Protein AF-A0AAW3EFW6-F1 (afdb_monomer_lite)

Radius of gyration: 14.52 Å; chains: 1; bounding box: 32×14×41 Å

Organism: NCBI:txid55208

pLDDT: mean 85.29, std 7.62, range [59.34, 94.75]

Structure (mmCIF, N/CA/C/O backbone):
data_AF-A0AAW3EFW6-F1
#
_entry.id   AF-A0AAW3EFW6-F1
#
loop_
_atom_site.group_PDB
_atom_site.id
_atom_site.type_symbol
_atom_site.label_atom_id
_atom_site.label_alt_id
_atom_site.label_comp_id
_atom_site.label_asym_id
_atom_site.label_entity_id
_atom_site.label_seq_id
_atom_site.pdbx_PDB_ins_code
_atom_site.Cartn_x
_atom_site.Cartn_y
_atom_site.Cartn_z
_atom_site.occupancy
_atom_site.B_iso_or_equiv
_atom_site.auth_seq_id
_atom_site.auth_comp_id
_atom_site.auth_asym_id
_atom_site.auth_atom_id
_atom_site.pdbx_PDB_model_num
ATOM 1 N N . MET A 1 1 ? 17.132 -7.385 -23.250 1.00 63.97 1 MET A N 1
ATOM 2 C CA . MET A 1 1 ? 16.195 -8.280 -22.525 1.00 63.97 1 MET A CA 1
ATOM 3 C C . MET A 1 1 ? 16.380 -8.261 -21.007 1.00 63.97 1 MET A C 1
ATOM 5 O O . MET A 1 1 ? 15.370 -8.236 -20.324 1.00 63.97 1 MET A O 1
ATOM 9 N N . ALA A 1 2 ? 17.605 -8.246 -20.459 1.00 77.75 2 ALA A N 1
ATOM 10 C CA . ALA A 1 2 ? 17.815 -8.257 -19.001 1.00 77.75 2 ALA A CA 1
ATOM 11 C C . ALA A 1 2 ? 17.207 -7.042 -18.263 1.00 77.75 2 ALA A C 1
ATOM 13 O O . ALA A 1 2 ? 16.517 -7.225 -17.268 1.00 77.75 2 ALA A O 1
ATOM 14 N N . MET A 1 3 ? 17.388 -5.830 -18.797 1.00 80.94 3 MET A N 1
ATOM 15 C CA . MET A 1 3 ? 16.833 -4.590 -18.229 1.00 80.94 3 MET A CA 1
ATOM 16 C C . MET A 1 3 ? 15.295 -4.572 -18.231 1.00 80.94 3 MET A C 1
ATOM 18 O O . MET A 1 3 ? 14.681 -4.311 -17.207 1.00 80.94 3 MET A O 1
ATOM 22 N N . LEU A 1 4 ? 14.666 -4.984 -19.340 1.00 83.88 4 LEU A N 1
ATOM 23 C CA . LEU A 1 4 ? 13.206 -5.124 -19.422 1.00 83.88 4 LEU A CA 1
ATOM 24 C C . LEU A 1 4 ? 12.661 -6.097 -18.364 1.00 83.88 4 LEU A C 1
ATOM 26 O O . LEU A 1 4 ? 11.653 -5.814 -17.728 1.00 83.88 4 LEU A O 1
ATOM 30 N N . LYS A 1 5 ? 13.342 -7.231 -18.148 1.00 86.69 5 LYS A N 1
ATOM 31 C CA . LYS A 1 5 ? 12.960 -8.193 -17.106 1.00 86.69 5 LYS A CA 1
ATOM 32 C C . LYS A 1 5 ? 13.112 -7.601 -15.699 1.00 86.69 5 LYS A C 1
ATOM 34 O O . LYS A 1 5 ? 12.251 -7.838 -14.863 1.00 86.69 5 LYS A O 1
ATOM 39 N N . LYS A 1 6 ? 14.168 -6.815 -15.455 1.00 87.38 6 LYS A N 1
ATOM 40 C CA . LYS A 1 6 ? 14.367 -6.085 -14.193 1.00 87.38 6 LYS A CA 1
ATOM 41 C C . LYS A 1 6 ? 13.203 -5.112 -13.940 1.00 87.38 6 LYS A C 1
ATOM 43 O O . LYS A 1 6 ? 12.628 -5.145 -12.862 1.00 87.38 6 LYS A O 1
ATOM 48 N N . HIS A 1 7 ? 12.797 -4.321 -14.935 1.00 89.31 7 HIS A N 1
ATOM 49 C CA . HIS A 1 7 ? 11.690 -3.364 -14.774 1.00 89.31 7 HIS A CA 1
ATOM 50 C C . HIS A 1 7 ? 10.343 -4.043 -14.540 1.00 89.31 7 HIS A C 1
ATOM 52 O O . HIS A 1 7 ? 9.561 -3.563 -13.730 1.00 89.31 7 HIS A O 1
ATOM 58 N N . ILE A 1 8 ? 10.073 -5.161 -15.221 1.00 90.06 8 ILE A N 1
ATOM 59 C CA . ILE A 1 8 ? 8.845 -5.935 -14.988 1.00 90.06 8 ILE A CA 1
ATOM 60 C C . ILE A 1 8 ? 8.799 -6.430 -13.538 1.00 90.06 8 ILE A C 1
ATOM 62 O O . ILE A 1 8 ? 7.774 -6.274 -12.888 1.00 90.06 8 ILE A O 1
ATOM 66 N N . ASN A 1 9 ? 9.913 -6.948 -13.012 1.00 91.44 9 ASN A N 1
ATOM 67 C CA . ASN A 1 9 ? 9.971 -7.404 -11.624 1.00 91.44 9 ASN A CA 1
ATOM 68 C C . ASN A 1 9 ? 9.697 -6.264 -10.627 1.00 91.44 9 ASN A C 1
ATOM 70 O O . ASN A 1 9 ? 8.846 -6.420 -9.760 1.00 91.44 9 ASN A O 1
ATOM 74 N N . HIS A 1 10 ? 10.355 -5.110 -10.782 1.00 92.12 10 HIS A N 1
ATOM 75 C CA . HIS A 1 10 ? 10.116 -3.950 -9.912 1.00 92.12 10 HIS A CA 1
ATOM 76 C C . HIS A 1 10 ? 8.669 -3.439 -10.018 1.00 92.12 10 HIS A C 1
ATOM 78 O O . HIS A 1 10 ? 8.034 -3.125 -9.015 1.00 92.12 10 HIS A O 1
ATOM 84 N N . ALA A 1 11 ? 8.089 -3.427 -11.223 1.00 90.81 11 ALA A N 1
ATOM 85 C CA . ALA A 1 11 ? 6.686 -3.065 -11.408 1.00 90.81 11 ALA A CA 1
ATOM 86 C C . ALA A 1 11 ? 5.723 -4.044 -10.702 1.00 90.81 11 ALA A C 1
ATOM 88 O O . ALA A 1 11 ? 4.747 -3.604 -10.089 1.00 90.81 11 ALA A O 1
ATOM 89 N N . ASP A 1 12 ? 5.999 -5.350 -10.750 1.00 93.44 12 ASP A N 1
ATOM 90 C CA . ASP A 1 12 ? 5.207 -6.378 -10.061 1.00 93.44 12 ASP A CA 1
ATOM 91 C C . ASP A 1 12 ? 5.331 -6.272 -8.529 1.00 93.44 12 ASP A C 1
ATOM 93 O O . ASP A 1 12 ? 4.337 -6.420 -7.805 1.00 93.44 12 ASP A O 1
ATOM 97 N N . GLU A 1 13 ? 6.527 -5.968 -8.020 1.00 93.12 13 GLU A N 1
ATOM 98 C CA . GLU A 1 13 ? 6.776 -5.737 -6.593 1.00 93.12 13 GLU A CA 1
ATOM 99 C C . GLU A 1 13 ? 6.040 -4.484 -6.098 1.00 93.12 13 GLU A C 1
ATOM 101 O O . GLU A 1 13 ? 5.294 -4.562 -5.114 1.00 93.12 13 GLU A O 1
ATOM 106 N N . ALA A 1 14 ? 6.129 -3.368 -6.830 1.00 92.56 14 ALA A N 1
ATOM 107 C CA . ALA A 1 14 ? 5.376 -2.149 -6.540 1.00 92.56 14 ALA A CA 1
ATOM 108 C C . ALA A 1 14 ? 3.863 -2.402 -6.510 1.00 92.56 14 ALA A C 1
ATOM 110 O O . ALA A 1 14 ? 3.166 -2.011 -5.569 1.00 92.56 14 ALA A O 1
ATOM 111 N N . HIS A 1 15 ? 3.343 -3.100 -7.524 1.00 93.00 15 HIS A N 1
ATOM 112 C CA . HIS A 1 15 ? 1.926 -3.436 -7.607 1.00 93.00 15 HIS A CA 1
ATOM 113 C C . HIS A 1 15 ? 1.476 -4.291 -6.415 1.00 93.00 15 HIS A C 1
ATOM 115 O O . HIS A 1 15 ? 0.422 -4.029 -5.831 1.00 93.00 15 HIS A O 1
ATOM 121 N N . THR A 1 16 ? 2.290 -5.265 -6.004 1.00 94.75 16 THR A N 1
ATOM 122 C CA . THR A 1 16 ? 2.008 -6.116 -4.840 1.00 94.75 16 THR A CA 1
ATOM 123 C C . THR A 1 16 ? 1.902 -5.294 -3.555 1.00 94.75 16 THR A C 1
ATOM 125 O O . THR A 1 16 ? 0.932 -5.443 -2.807 1.00 94.75 16 THR A O 1
ATOM 128 N N . GLN A 1 17 ? 2.849 -4.381 -3.315 1.00 92.19 17 GLN A N 1
ATOM 129 C CA . GLN A 1 17 ? 2.821 -3.501 -2.142 1.00 92.19 17 GLN A CA 1
ATOM 130 C C . GLN A 1 17 ? 1.574 -2.600 -2.141 1.00 92.19 17 GLN A C 1
ATOM 132 O O . GLN A 1 17 ? 0.888 -2.511 -1.124 1.00 92.19 17 GLN A O 1
ATOM 137 N N . ILE A 1 18 ? 1.211 -2.008 -3.286 1.00 91.25 18 ILE A N 1
ATOM 138 C CA . ILE A 1 18 ? 0.011 -1.161 -3.424 1.00 91.25 18 ILE A CA 1
ATOM 139 C C . ILE A 1 18 ? -1.271 -1.954 -3.136 1.00 91.25 18 ILE A C 1
ATOM 141 O O . ILE A 1 18 ? -2.173 -1.463 -2.450 1.00 91.25 18 ILE A O 1
ATOM 145 N N . VAL A 1 19 ? -1.376 -3.187 -3.641 1.00 91.81 19 VAL A N 1
ATOM 146 C CA . VAL A 1 19 ? -2.533 -4.059 -3.385 1.00 91.81 19 VAL A CA 1
ATOM 147 C C . VAL A 1 19 ? -2.659 -4.376 -1.895 1.00 91.81 19 VAL A C 1
ATOM 149 O O . VAL A 1 19 ? -3.767 -4.292 -1.357 1.00 91.81 19 VAL A O 1
ATOM 152 N N . HIS A 1 20 ? -1.551 -4.682 -1.215 1.00 89.56 20 HIS A N 1
ATOM 153 C CA . HIS A 1 20 ? -1.550 -4.925 0.228 1.00 89.56 20 HIS A CA 1
ATOM 154 C C . HIS A 1 20 ? -1.936 -3.674 1.026 1.00 89.56 20 HIS A C 1
ATOM 156 O O . HIS A 1 20 ? -2.820 -3.757 1.881 1.00 89.56 20 HIS A O 1
ATOM 162 N N . ALA A 1 21 ? -1.375 -2.509 0.694 1.00 90.44 21 ALA A N 1
ATOM 163 C CA . ALA A 1 21 ? -1.728 -1.246 1.342 1.00 90.44 21 ALA A CA 1
ATOM 164 C C . ALA A 1 21 ? -3.235 -0.956 1.207 1.00 90.44 21 ALA A C 1
ATOM 166 O O . ALA A 1 21 ? -3.908 -0.637 2.187 1.00 90.44 21 ALA A O 1
ATOM 167 N N . LYS A 1 22 ? -3.810 -1.162 0.014 1.00 85.62 22 LYS A N 1
ATOM 168 C CA . LYS A 1 22 ? -5.251 -0.985 -0.228 1.00 85.62 22 LYS A CA 1
ATOM 169 C 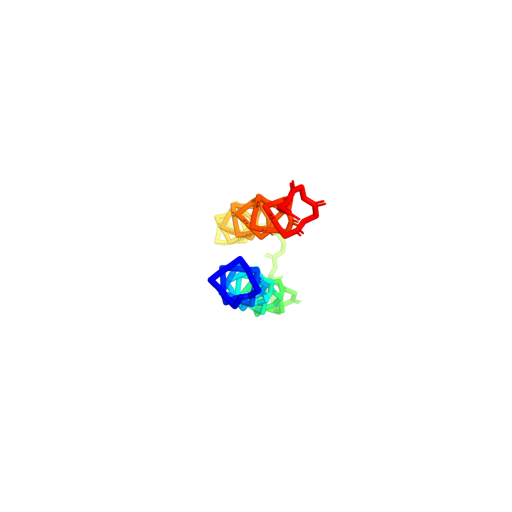C . LYS A 1 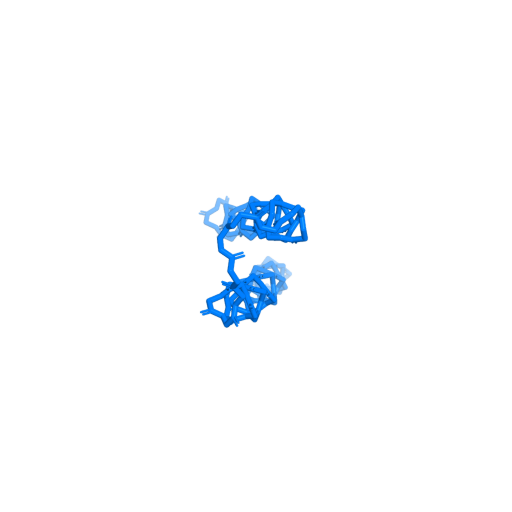22 ? -6.114 -1.927 0.618 1.00 85.62 22 LYS A C 1
ATOM 171 O O . LYS A 1 22 ? -7.172 -1.515 1.099 1.00 85.62 22 LYS A O 1
ATOM 176 N N . ALA A 1 23 ? -5.687 -3.176 0.808 1.00 86.81 23 ALA A N 1
ATOM 177 C CA . ALA A 1 23 ? -6.398 -4.124 1.664 1.00 86.81 23 ALA A CA 1
ATOM 178 C C . ALA A 1 23 ? -6.406 -3.660 3.130 1.00 86.81 23 ALA A C 1
ATOM 180 O O . ALA A 1 23 ? -7.458 -3.686 3.767 1.00 86.81 23 ALA A O 1
ATOM 181 N N . ILE A 1 24 ? -5.275 -3.160 3.635 1.00 86.69 24 ILE A N 1
ATOM 182 C CA . ILE A 1 24 ? -5.174 -2.637 5.004 1.00 86.69 24 ILE A CA 1
ATOM 183 C C . ILE A 1 24 ? -6.017 -1.368 5.175 1.00 86.69 24 ILE A C 1
ATOM 185 O O . ILE A 1 24 ? -6.781 -1.283 6.131 1.00 86.69 24 ILE A O 1
ATOM 189 N N . ILE A 1 25 ? -5.980 -0.427 4.224 1.00 86.12 25 ILE A N 1
ATOM 190 C CA . ILE A 1 25 ? -6.851 0.765 4.237 1.00 86.12 25 ILE A CA 1
ATOM 191 C C . ILE A 1 25 ? -8.331 0.363 4.281 1.00 86.12 25 ILE A C 1
ATOM 193 O O . ILE A 1 25 ? -9.113 0.942 5.030 1.00 86.12 25 ILE A O 1
ATOM 197 N N . THR A 1 26 ? -8.719 -0.654 3.507 1.00 82.12 26 THR A N 1
ATOM 198 C CA . THR A 1 26 ? -10.099 -1.164 3.502 1.00 82.12 26 THR A CA 1
ATOM 199 C C . THR A 1 26 ? -10.488 -1.746 4.862 1.00 82.12 26 THR A C 1
ATOM 201 O O . THR A 1 26 ? -11.598 -1.508 5.330 1.00 82.12 26 THR A O 1
ATOM 204 N N . LEU A 1 27 ? -9.573 -2.469 5.519 1.00 81.81 27 LEU A N 1
ATOM 205 C CA . LEU A 1 27 ? -9.777 -2.975 6.878 1.00 81.81 27 LEU A CA 1
ATOM 206 C C . LEU A 1 27 ? -9.862 -1.834 7.899 1.00 81.81 27 LEU A C 1
ATOM 208 O O . LEU A 1 27 ? -10.706 -1.879 8.784 1.00 81.81 27 LEU A O 1
ATOM 212 N N . ILE A 1 28 ? -9.041 -0.791 7.780 1.00 83.25 28 ILE A N 1
ATOM 213 C CA . ILE A 1 28 ? -9.110 0.390 8.654 1.00 83.25 28 ILE A CA 1
ATOM 214 C C . ILE A 1 28 ? -10.459 1.098 8.504 1.00 83.25 28 ILE A C 1
ATOM 216 O O . ILE A 1 28 ? -11.069 1.457 9.505 1.00 83.25 28 ILE A O 1
ATOM 220 N N . ALA A 1 29 ? -10.962 1.246 7.275 1.00 76.50 29 ALA A N 1
ATOM 221 C CA . ALA A 1 29 ? -12.235 1.912 7.000 1.00 76.50 29 ALA A CA 1
ATOM 222 C C . ALA A 1 29 ? -13.448 1.233 7.668 1.00 76.50 29 ALA A C 1
ATOM 224 O O . ALA A 1 29 ? -14.502 1.856 7.788 1.00 76.50 29 ALA A O 1
ATOM 225 N N . SER A 1 30 ? -13.316 -0.024 8.110 1.00 76.44 30 SER A N 1
ATOM 226 C CA . SER A 1 30 ? -14.351 -0.735 8.867 1.00 76.44 30 SER A CA 1
ATOM 227 C C . SER A 1 30 ? -14.196 -0.651 10.395 1.00 76.44 30 SER A C 1
ATOM 229 O O . SER A 1 30 ? -15.002 -1.255 11.100 1.00 76.44 30 SER A O 1
ATOM 231 N N . HIS A 1 31 ? -13.177 0.041 10.918 1.00 74.06 31 HIS A N 1
ATOM 232 C CA . HIS A 1 31 ? -12.889 0.164 12.353 1.00 74.06 31 HIS A CA 1
ATOM 233 C C . HIS A 1 31 ? -13.089 1.598 12.871 1.00 74.06 31 HIS A C 1
ATOM 235 O O . HIS A 1 31 ? -13.055 2.564 12.112 1.00 74.06 31 HIS A O 1
ATOM 241 N N . ASP A 1 32 ? -13.294 1.734 14.185 1.00 72.50 32 ASP A N 1
ATOM 242 C CA . ASP A 1 32 ? -13.334 3.037 14.858 1.00 72.50 32 ASP A CA 1
ATOM 243 C C . ASP A 1 32 ? -11.933 3.678 14.860 1.00 72.50 32 ASP A C 1
ATOM 245 O O . ASP A 1 32 ? -10.930 3.020 15.146 1.00 72.50 32 ASP A O 1
ATOM 249 N N . ILE A 1 33 ? -11.873 4.969 14.540 1.00 67.62 33 ILE A N 1
ATOM 250 C CA . ILE A 1 33 ? -10.649 5.729 14.234 1.00 67.62 33 ILE A CA 1
ATOM 251 C C . ILE A 1 33 ? -9.748 5.952 15.458 1.00 67.62 33 ILE A C 1
ATOM 253 O O . ILE A 1 33 ? -8.577 6.269 15.295 1.00 67.62 33 ILE A O 1
ATOM 257 N N . ASN A 1 34 ? -10.267 5.749 16.674 1.00 69.31 34 ASN A N 1
ATOM 258 C CA . ASN A 1 34 ? -9.523 5.896 17.935 1.00 69.31 34 ASN A CA 1
ATOM 259 C C . ASN A 1 34 ? -8.930 4.572 18.458 1.00 69.31 34 ASN A C 1
ATOM 261 O O . ASN A 1 34 ? -8.628 4.443 19.645 1.00 69.31 34 ASN A O 1
ATOM 265 N N . ASN A 1 35 ? -8.821 3.553 17.604 1.00 77.62 35 ASN A N 1
ATOM 266 C CA . ASN A 1 35 ? -8.256 2.262 17.973 1.00 77.62 35 ASN A CA 1
ATOM 267 C C . ASN A 1 35 ? -6.736 2.245 17.704 1.00 77.62 35 ASN A C 1
ATOM 269 O O . ASN A 1 35 ? -6.344 2.437 16.556 1.00 77.62 35 ASN A O 1
ATOM 273 N N . PRO A 1 36 ? -5.873 1.925 18.687 1.00 80.38 36 PRO A N 1
ATOM 274 C CA . PRO A 1 36 ? -4.428 1.759 18.471 1.00 80.38 36 PRO A CA 1
ATOM 275 C C . PRO A 1 36 ? -4.059 0.770 17.349 1.00 80.38 36 PRO A C 1
ATOM 277 O O . PRO A 1 36 ? -3.003 0.872 16.733 1.00 80.38 36 PRO A O 1
ATOM 280 N N . ALA A 1 37 ? -4.939 -0.187 17.036 1.00 82.06 37 ALA A N 1
ATOM 281 C CA . ALA A 1 37 ? -4.767 -1.081 15.894 1.00 82.06 37 ALA A CA 1
ATOM 282 C C . ALA A 1 37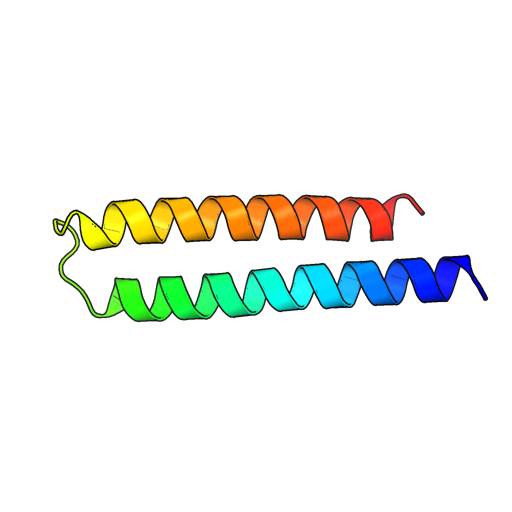 ? -4.839 -0.351 14.539 1.00 82.06 37 ALA A C 1
ATOM 284 O O . ALA A 1 37 ? -4.207 -0.794 13.584 1.00 82.06 37 ALA A O 1
ATOM 285 N N . VAL A 1 38 ? -5.586 0.755 14.452 1.00 83.12 38 VAL A N 1
ATOM 286 C CA . VAL A 1 38 ? -5.660 1.607 13.258 1.00 83.12 38 VAL A CA 1
ATOM 287 C C . VAL A 1 38 ? -4.353 2.368 13.063 1.00 83.12 38 VAL A C 1
ATOM 289 O O . VAL A 1 38 ? -3.861 2.401 11.941 1.00 83.12 38 VAL A O 1
ATOM 292 N N . GLU A 1 39 ? -3.750 2.908 14.126 1.00 81.75 39 GLU A N 1
ATOM 293 C CA . GLU A 1 39 ? -2.451 3.600 14.041 1.00 81.75 39 GLU A CA 1
ATOM 294 C C . GLU A 1 39 ? -1.351 2.666 13.519 1.00 81.75 39 GLU A C 1
ATOM 296 O O . GLU A 1 39 ? -0.708 2.975 12.517 1.00 81.75 39 GLU A O 1
ATOM 301 N N . ASN A 1 40 ? -1.223 1.470 14.102 1.00 86.19 40 ASN A N 1
ATOM 302 C CA . ASN A 1 40 ? -0.258 0.464 13.641 1.00 86.19 40 ASN A CA 1
ATOM 303 C C . ASN A 1 40 ? -0.515 0.032 12.186 1.00 86.19 40 ASN A C 1
ATOM 305 O O . ASN A 1 40 ? 0.411 -0.220 11.415 1.00 86.19 40 ASN A O 1
ATOM 309 N N . ALA A 1 41 ? -1.787 -0.078 11.796 1.00 87.44 41 ALA A N 1
A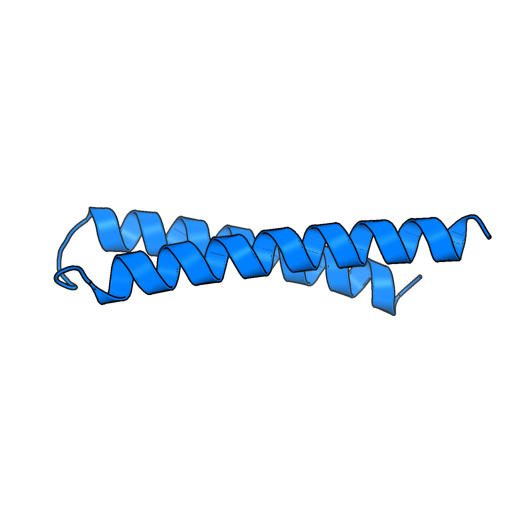TOM 310 C CA . ALA A 1 41 ? -2.158 -0.439 10.436 1.00 87.44 41 ALA A CA 1
ATOM 311 C C . ALA A 1 41 ? -1.844 0.688 9.434 1.00 87.44 41 ALA A C 1
ATOM 313 O O . ALA A 1 41 ? -1.439 0.402 8.309 1.00 87.44 41 ALA A O 1
ATOM 314 N N . LEU A 1 42 ? -1.994 1.955 9.831 1.00 86.25 42 LEU A N 1
ATOM 315 C CA . LEU A 1 42 ? -1.623 3.112 9.013 1.00 86.25 42 LEU A CA 1
ATOM 316 C C . LEU A 1 42 ? -0.106 3.208 8.823 1.00 86.25 42 LEU A C 1
ATOM 318 O O . LEU A 1 42 ? 0.336 3.490 7.712 1.00 86.25 42 LEU A O 1
ATOM 322 N N . GLU A 1 43 ? 0.683 2.921 9.859 1.00 88.88 43 GLU A N 1
ATOM 323 C CA . GLU A 1 43 ? 2.147 2.854 9.758 1.00 88.88 43 GLU A CA 1
ATOM 324 C C . GLU A 1 43 ? 2.583 1.762 8.768 1.00 88.88 43 GLU A C 1
ATOM 326 O O . GLU A 1 43 ? 3.349 2.026 7.842 1.00 88.88 43 GLU A O 1
ATOM 331 N N . ALA A 1 44 ? 1.983 0.569 8.851 1.00 90.56 44 ALA A N 1
ATOM 332 C CA . ALA A 1 44 ? 2.244 -0.506 7.894 1.00 90.56 44 ALA A CA 1
ATOM 333 C C . ALA A 1 44 ? 1.869 -0.130 6.446 1.00 90.56 44 ALA A C 1
ATOM 335 O O . ALA A 1 44 ? 2.569 -0.510 5.505 1.00 90.56 44 ALA A O 1
ATOM 336 N N . VAL A 1 45 ? 0.776 0.618 6.246 1.00 92.44 45 VAL A N 1
ATOM 337 C CA . VAL A 1 45 ? 0.392 1.149 4.926 1.00 92.44 45 VAL A CA 1
ATOM 338 C C . VAL A 1 45 ? 1.434 2.137 4.416 1.00 92.44 45 VAL A C 1
ATOM 340 O O . VAL A 1 45 ? 1.806 2.048 3.247 1.00 92.44 45 VAL A O 1
ATOM 343 N N . ALA A 1 46 ? 1.912 3.052 5.262 1.00 87.44 46 ALA A N 1
ATOM 344 C CA . ALA A 1 46 ? 2.923 4.034 4.883 1.00 87.44 46 ALA A CA 1
ATOM 345 C C . ALA A 1 46 ? 4.209 3.347 4.399 1.00 87.44 46 ALA A C 1
ATOM 347 O O . ALA A 1 46 ? 4.649 3.608 3.281 1.00 87.44 46 ALA A O 1
ATOM 348 N N . GLU A 1 47 ? 4.729 2.374 5.153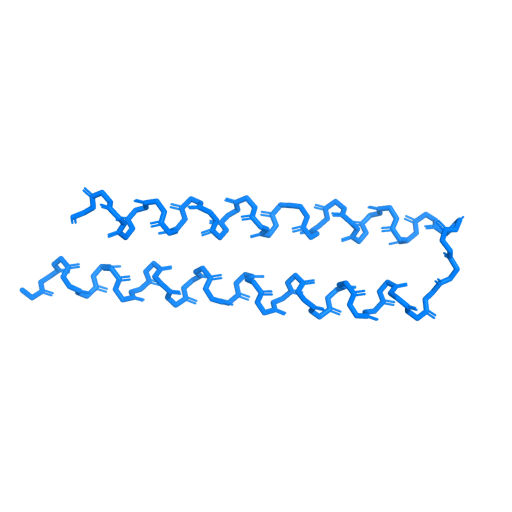 1.00 91.00 47 GLU A N 1
ATOM 349 C CA . GLU A 1 47 ? 5.915 1.611 4.744 1.00 91.00 47 GLU A CA 1
ATOM 350 C C . GLU A 1 47 ? 5.712 0.844 3.426 1.00 91.00 47 GLU A C 1
ATOM 352 O O . GLU A 1 47 ? 6.628 0.730 2.609 1.00 91.00 47 GLU A O 1
ATOM 357 N N . MET A 1 48 ? 4.520 0.273 3.205 1.00 92.00 48 MET A N 1
ATOM 358 C CA . MET A 1 48 ? 4.200 -0.411 1.946 1.00 92.00 48 MET A CA 1
ATOM 359 C C . MET A 1 48 ? 4.218 0.558 0.763 1.00 92.00 48 MET A C 1
ATOM 361 O O . MET A 1 48 ? 4.730 0.208 -0.301 1.00 92.00 48 MET A O 1
ATOM 365 N N . LEU A 1 49 ? 3.683 1.767 0.937 1.00 90.12 49 LEU A N 1
ATOM 366 C CA . LEU A 1 49 ? 3.665 2.788 -0.109 1.00 90.12 49 LEU A CA 1
ATOM 367 C C . LEU A 1 49 ? 5.065 3.344 -0.394 1.00 90.12 49 LEU A C 1
ATOM 369 O O . LEU A 1 49 ? 5.407 3.491 -1.563 1.00 90.12 49 LEU A O 1
ATOM 373 N N . GLU A 1 50 ? 5.895 3.558 0.630 1.00 92.12 50 GLU A N 1
ATOM 374 C CA . GLU A 1 50 ? 7.298 3.967 0.456 1.00 92.12 50 GLU A CA 1
ATOM 375 C C . GLU A 1 50 ? 8.102 2.928 -0.335 1.00 92.12 50 GLU A C 1
ATOM 377 O O . GLU A 1 50 ? 8.831 3.272 -1.267 1.00 92.12 50 GLU A O 1
ATOM 382 N N . ARG A 1 51 ? 7.926 1.633 -0.027 1.00 92.19 51 ARG A N 1
ATOM 383 C CA . ARG A 1 51 ? 8.544 0.557 -0.817 1.00 92.19 51 ARG A CA 1
ATOM 384 C C . ARG A 1 51 ? 8.049 0.575 -2.258 1.00 92.19 51 ARG A C 1
ATOM 386 O O . ARG A 1 51 ? 8.860 0.500 -3.171 1.00 92.19 51 ARG A O 1
ATOM 3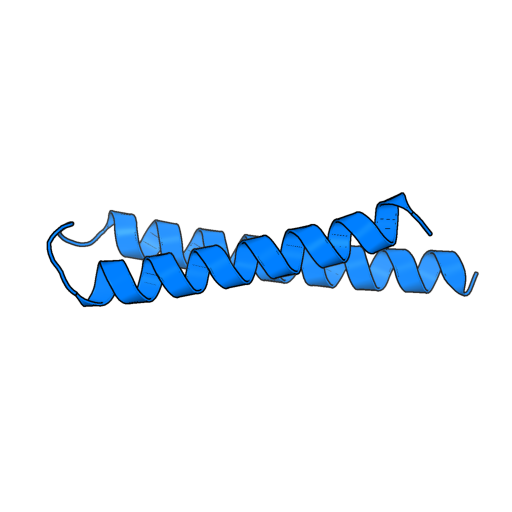93 N N . ALA A 1 52 ? 6.740 0.704 -2.475 1.00 91.00 52 ALA A N 1
ATOM 394 C CA . ALA A 1 52 ? 6.183 0.764 -3.824 1.00 91.00 52 ALA A CA 1
ATOM 395 C C . ALA A 1 52 ? 6.742 1.941 -4.639 1.00 91.00 52 ALA A C 1
ATOM 397 O O . ALA A 1 52 ? 7.014 1.788 -5.828 1.00 91.00 52 ALA A O 1
ATOM 398 N N . GLU A 1 53 ? 6.929 3.103 -4.011 1.00 89.62 53 GLU A N 1
ATOM 399 C CA . GLU A 1 53 ? 7.534 4.270 -4.651 1.00 89.62 53 GLU A CA 1
ATOM 400 C C . GLU A 1 53 ? 8.986 3.998 -5.054 1.00 89.62 53 GLU A C 1
ATOM 402 O O . GLU A 1 53 ? 9.351 4.263 -6.198 1.00 89.62 53 GLU A O 1
ATOM 407 N N . ALA A 1 54 ? 9.790 3.398 -4.171 1.00 90.44 54 ALA A N 1
ATOM 408 C CA . ALA A 1 54 ? 11.169 3.025 -4.483 1.00 90.44 54 ALA A CA 1
ATOM 409 C C . ALA A 1 54 ? 11.257 2.058 -5.680 1.00 90.44 54 ALA A C 1
ATOM 411 O O . ALA A 1 54 ? 12.064 2.262 -6.589 1.00 90.44 54 ALA A O 1
ATOM 412 N N . GLU A 1 55 ? 10.379 1.055 -5.726 1.00 91.06 55 GLU A N 1
ATOM 413 C CA . GLU A 1 55 ? 10.295 0.110 -6.842 1.00 91.06 55 GLU A CA 1
ATOM 414 C C . GLU A 1 55 ? 9.911 0.807 -8.165 1.00 91.06 55 GLU A C 1
ATOM 416 O O . GLU A 1 55 ? 10.499 0.552 -9.217 1.00 91.06 55 GLU A O 1
ATOM 421 N N . LEU A 1 56 ? 8.961 1.747 -8.136 1.00 87.19 56 LEU A N 1
ATOM 422 C CA . LEU A 1 56 ? 8.571 2.520 -9.323 1.00 87.19 56 LEU A CA 1
ATOM 423 C C . LEU A 1 56 ? 9.679 3.470 -9.793 1.00 87.19 56 LEU A C 1
ATOM 425 O O . LEU A 1 56 ? 9.876 3.640 -10.998 1.00 87.19 56 LEU A O 1
ATOM 429 N N . VAL A 1 57 ? 10.429 4.055 -8.859 1.00 89.00 57 VAL A N 1
ATOM 430 C CA . VAL A 1 57 ? 11.600 4.889 -9.148 1.00 89.00 57 VAL A CA 1
ATOM 431 C C . VAL A 1 57 ? 12.648 4.086 -9.923 1.00 89.00 57 VAL A C 1
ATOM 433 O O . VAL A 1 57 ? 13.150 4.589 -10.932 1.00 89.00 57 VAL A O 1
ATOM 436 N N . GLU A 1 58 ? 12.922 2.837 -9.535 1.00 86.81 58 GLU A N 1
ATOM 437 C CA . GLU A 1 58 ? 13.830 1.936 -10.265 1.00 86.81 58 GLU A CA 1
ATOM 438 C C . GLU A 1 58 ? 13.347 1.644 -11.694 1.00 86.81 58 GLU A C 1
ATOM 440 O O . GLU A 1 58 ? 14.161 1.572 -12.614 1.00 86.81 58 GLU A O 1
ATOM 445 N N . VAL A 1 59 ? 12.032 1.530 -11.915 1.00 83.06 59 VAL A N 1
ATOM 446 C CA . VAL A 1 59 ? 11.451 1.362 -13.262 1.00 83.06 59 VAL A CA 1
ATOM 447 C C . VAL A 1 59 ? 11.620 2.619 -14.121 1.00 83.06 59 VAL A C 1
ATOM 449 O O . VAL A 1 59 ? 11.843 2.506 -15.324 1.00 83.06 59 VAL A O 1
ATOM 452 N N . THR A 1 60 ? 11.499 3.813 -13.533 1.00 77.19 60 THR A N 1
ATOM 453 C CA . THR A 1 60 ? 11.594 5.090 -14.270 1.00 77.19 60 THR A CA 1
ATOM 454 C C . THR A 1 60 ? 13.020 5.548 -14.576 1.00 77.19 60 THR A C 1
ATOM 456 O O . THR A 1 60 ? 13.211 6.291 -15.538 1.00 77.19 60 THR A O 1
ATOM 459 N N . HIS A 1 61 ? 14.006 5.133 -13.775 1.00 76.44 61 HIS A N 1
ATOM 460 C CA . HIS A 1 61 ? 15.413 5.519 -13.947 1.00 76.44 61 HIS A CA 1
ATOM 461 C C . HIS A 1 61 ? 16.274 4.453 -14.634 1.00 76.44 61 HIS A C 1
ATOM 463 O O . HIS A 1 61 ? 17.430 4.736 -14.956 1.00 76.44 61 HIS A O 1
ATOM 469 N N . GLY A 1 62 ? 15.740 3.244 -14.825 1.00 59.34 62 GLY A N 1
ATOM 470 C CA . GLY A 1 62 ? 16.412 2.162 -15.534 1.00 59.34 62 GLY A CA 1
ATOM 471 C C . GLY A 1 62 ? 16.385 2.320 -17.047 1.00 59.34 62 GLY A C 1
ATOM 472 O O . GLY A 1 62 ? 15.343 2.702 -17.625 1.00 59.34 62 GLY A O 1
#

Foldseek 3Di:
DVLVVLLVVLQVLLVVLQVVLVVLVVVLVPDDPPDVVSVVSVVSSVVSNVSSVVSVVSNVVD

Secondary structure (DSSP, 8-state):
-HHHHHHHHHHHHHHHHHHHHHHHHHHHTTS-TT-HHHHHHHHHHHHHHHHHHHHHHHHHH-

Sequence (62 aa):
MAMLKKHINHADEAHTQIVHAKAIITLIASHDINNPAVENALEAVAEMLERAEAELVEVTHG